Protein AF-A0A966DFF2-F1 (afdb_monomer)

Mean predicted aligned error: 16.33 Å

Foldseek 3Di:
DDDDDDDDDPVVVVVVVVVVVVVVPDPPPPPPPPVVVVVVVVVVPPPDPDDDDLVVLVVVLVVLQVVLQDDLDDDQDDDDPVSVVVVVVSVVCCVPVVVVSVVSSVVSNVVSVVSVVVSVVVVVVVVVVVVVVVVVVVVVVVVVVVVVVVVVVVVD

Sequence (156 aa):
MENQITPVDVEEIMKEIRERIANRGVDEKPLSFDEAMADKVCEAGFVAETQYVDSTLHHYVFSSNQGHNIPFYQMIPKGGVKSFIKRSIRKLIAPTVLPLRDAQNVYNANVVQALIQLESYTLEKNDLLEKQEELIEQMAAKIDKLEKRIETLESR

Nearest PDB structures (foldseek):
  4w4k-assembly1_A  TM=3.925E-01  e=2.172E+00  Mycobacterium tuberculosis str. Erdman = ATCC 35801

Radius of gyration: 34.04 Å; Cα contacts (8 Å, |Δi|>4): 27; chains: 1; bounding box: 75×44×111 Å

Secondary structure (DSSP, 8-state):
---------HHHHHHHHHHHHHTTT---------HHHHHHHHHT---------HHHHHHHHHHHHHH----S-PPPPS-HHHHHHHHHHHHHHHHHHHHHHHHHHHHHHHHHHHHHHHHHHHHHHHHHHHHHHHHHHHHHHHHHHHHHHHHHHHT-

Structure (mmCIF, N/CA/C/O backbone):
data_AF-A0A966DFF2-F1
#
_entry.id   AF-A0A966DFF2-F1
#
loop_
_atom_site.group_PDB
_atom_site.id
_atom_site.type_symbol
_atom_site.label_atom_id
_atom_site.label_alt_id
_atom_site.label_comp_id
_atom_site.label_asym_id
_atom_site.label_entity_id
_atom_site.label_seq_id
_atom_site.pdbx_PDB_ins_code
_atom_site.Cartn_x
_atom_site.Cartn_y
_atom_site.Cartn_z
_atom_site.occupancy
_atom_site.B_iso_or_equiv
_atom_site.auth_seq_id
_atom_site.auth_comp_id
_atom_site.auth_asym_id
_atom_site.auth_atom_id
_atom_site.pdbx_PDB_model_num
ATOM 1 N N . MET A 1 1 ? 37.050 -24.485 -57.696 1.00 40.50 1 MET A N 1
ATOM 2 C CA . MET A 1 1 ? 35.971 -25.093 -56.893 1.00 40.50 1 MET A CA 1
ATOM 3 C C . MET A 1 1 ? 34.708 -24.321 -57.209 1.00 40.50 1 MET A C 1
ATOM 5 O O . MET A 1 1 ? 34.619 -23.159 -56.839 1.00 40.50 1 MET A O 1
ATOM 9 N N . GLU A 1 2 ? 33.829 -24.908 -58.019 1.00 40.22 2 GLU A N 1
ATOM 10 C CA . GLU A 1 2 ? 32.559 -24.305 -58.432 1.00 40.22 2 GLU A CA 1
ATOM 11 C C . GLU A 1 2 ? 31.589 -24.264 -57.247 1.00 40.22 2 GLU A C 1
ATOM 13 O O . GLU A 1 2 ? 31.317 -25.290 -56.625 1.00 40.22 2 GLU A O 1
ATOM 18 N N . ASN A 1 3 ? 31.078 -23.074 -56.927 1.00 49.25 3 ASN A N 1
ATOM 19 C CA . ASN A 1 3 ? 29.996 -22.901 -55.964 1.00 49.25 3 ASN A CA 1
ATOM 20 C C . ASN A 1 3 ? 28.686 -23.358 -56.614 1.00 49.25 3 ASN A C 1
ATOM 22 O O . ASN A 1 3 ? 28.113 -22.638 -57.431 1.00 49.25 3 ASN A O 1
ATOM 26 N N . GLN A 1 4 ? 28.212 -24.548 -56.251 1.00 51.44 4 GLN A N 1
ATOM 27 C CA . GLN A 1 4 ? 26.864 -24.996 -56.585 1.00 51.44 4 GLN A CA 1
ATOM 28 C C . GLN A 1 4 ? 25.856 -24.196 -55.752 1.00 51.44 4 GLN A C 1
ATOM 30 O O . GLN A 1 4 ? 25.733 -24.390 -54.545 1.00 51.44 4 GLN A O 1
ATOM 35 N N . ILE A 1 5 ? 25.147 -23.270 -56.396 1.00 55.59 5 ILE A N 1
ATOM 36 C CA . ILE A 1 5 ? 23.965 -22.627 -55.820 1.00 55.59 5 ILE A CA 1
ATOM 37 C C . ILE A 1 5 ? 22.816 -23.625 -55.975 1.00 55.59 5 ILE A C 1
ATOM 39 O O . ILE A 1 5 ? 22.311 -23.824 -57.077 1.00 55.59 5 ILE A O 1
ATOM 43 N N . THR A 1 6 ? 22.423 -24.283 -54.887 1.00 62.69 6 THR A N 1
ATOM 44 C CA . THR A 1 6 ? 21.206 -25.102 -54.855 1.00 62.69 6 THR A CA 1
ATOM 45 C C . THR A 1 6 ? 19.979 -24.190 -54.942 1.00 62.69 6 THR A C 1
ATOM 47 O O . THR A 1 6 ? 19.840 -23.305 -54.090 1.00 62.69 6 THR A O 1
ATOM 50 N N . PRO A 1 7 ? 19.088 -24.371 -55.932 1.00 59.81 7 PRO A N 1
ATOM 51 C CA . PRO A 1 7 ? 17.835 -23.634 -55.990 1.00 59.81 7 PRO A CA 1
ATOM 52 C C . PRO A 1 7 ? 16.952 -24.082 -54.822 1.00 59.81 7 PRO A C 1
ATOM 54 O O . PRO A 1 7 ? 16.619 -25.256 -54.693 1.00 59.81 7 PRO A O 1
ATOM 57 N N . VAL A 1 8 ? 16.631 -23.147 -53.932 1.00 61.38 8 VAL A N 1
ATOM 58 C CA . VAL A 1 8 ? 15.700 -23.384 -52.828 1.00 61.38 8 VAL A CA 1
ATOM 59 C C . VAL A 1 8 ? 14.290 -23.244 -53.387 1.00 61.38 8 VAL A C 1
ATOM 61 O O . VAL A 1 8 ? 13.905 -22.148 -53.797 1.00 61.38 8 VAL A O 1
ATOM 64 N N . ASP A 1 9 ? 13.537 -24.341 -53.414 1.00 71.25 9 ASP A N 1
ATOM 65 C CA . ASP A 1 9 ? 12.130 -24.318 -53.806 1.00 71.25 9 ASP A CA 1
ATOM 66 C C . ASP A 1 9 ? 11.285 -23.750 -52.657 1.00 71.25 9 ASP A C 1
ATOM 68 O O . ASP A 1 9 ? 11.049 -24.376 -51.621 1.00 71.25 9 ASP A O 1
ATOM 72 N N . VAL A 1 10 ? 10.891 -22.489 -52.816 1.00 70.19 10 VAL A N 1
ATOM 73 C CA . VAL A 1 10 ? 10.156 -21.727 -51.804 1.00 70.19 10 VAL A CA 1
ATOM 74 C C . VAL A 1 10 ? 8.724 -22.246 -51.653 1.00 70.19 10 VAL A C 1
ATOM 76 O O . VAL A 1 10 ? 8.148 -22.138 -50.567 1.00 70.19 10 VAL A O 1
ATOM 79 N N . GLU A 1 11 ? 8.141 -22.821 -52.707 1.00 71.94 11 GLU A N 1
ATOM 80 C CA . GLU A 1 11 ? 6.755 -23.292 -52.681 1.00 71.94 11 GLU A CA 1
ATOM 81 C C . GLU A 1 11 ? 6.613 -24.552 -51.829 1.00 71.94 11 GLU A C 1
ATOM 83 O O . GLU A 1 11 ? 5.690 -24.647 -51.013 1.00 71.94 11 GLU A O 1
ATOM 88 N N . GLU A 1 12 ? 7.569 -25.473 -51.944 1.00 74.88 12 GLU A N 1
ATOM 89 C CA . GLU A 1 12 ? 7.599 -26.704 -51.155 1.00 74.88 12 GLU A CA 1
ATOM 90 C C . GLU A 1 12 ? 7.772 -26.404 -49.657 1.00 74.88 12 GLU A C 1
ATOM 92 O O . GLU A 1 12 ? 7.025 -26.915 -48.818 1.00 74.88 12 GLU A O 1
ATOM 97 N N . ILE A 1 13 ? 8.666 -25.469 -49.319 1.00 73.69 13 ILE A N 1
ATOM 98 C CA . ILE A 1 13 ? 8.889 -25.022 -47.936 1.00 73.69 13 ILE A CA 1
ATOM 99 C C . ILE A 1 13 ? 7.628 -24.369 -47.357 1.00 73.69 13 ILE A C 1
ATOM 101 O O . ILE A 1 13 ? 7.243 -24.635 -46.217 1.00 73.69 13 ILE A O 1
ATOM 105 N N . MET A 1 14 ? 6.949 -23.520 -48.131 1.00 69.44 14 MET A N 1
ATOM 106 C CA . MET A 1 14 ? 5.717 -22.867 -47.683 1.00 69.44 14 MET A CA 1
ATOM 107 C C . MET A 1 14 ? 4.568 -23.860 -47.496 1.00 69.44 14 MET A C 1
ATOM 109 O O . MET A 1 14 ? 3.736 -23.667 -46.605 1.00 69.44 14 MET A O 1
ATOM 113 N N . LYS A 1 15 ? 4.526 -24.929 -48.296 1.00 80.44 15 LYS A N 1
ATOM 114 C CA . LYS A 1 15 ? 3.553 -26.010 -48.139 1.00 80.44 15 LYS A CA 1
ATOM 115 C C . LYS A 1 15 ? 3.806 -26.806 -46.857 1.00 80.44 15 LYS A C 1
ATOM 117 O O . LYS A 1 15 ? 2.879 -26.952 -46.060 1.00 80.44 15 LYS A O 1
ATOM 122 N N . GLU A 1 16 ? 5.055 -27.197 -46.589 1.00 75.62 16 GLU A N 1
ATOM 123 C CA . GLU A 1 16 ? 5.431 -27.858 -45.329 1.00 75.62 16 GLU A CA 1
ATOM 124 C C . GLU A 1 16 ? 5.109 -26.999 -44.097 1.00 75.62 16 GLU A C 1
ATOM 126 O O . GLU A 1 16 ? 4.627 -27.511 -43.085 1.00 75.62 16 GLU A O 1
ATOM 131 N N . ILE A 1 17 ? 5.360 -25.685 -44.156 1.00 73.31 17 ILE A N 1
ATOM 132 C CA . ILE A 1 17 ? 5.067 -24.773 -43.040 1.00 73.31 17 ILE A CA 1
ATOM 133 C C . ILE A 1 17 ? 3.561 -24.734 -42.757 1.00 73.31 17 ILE A C 1
ATOM 135 O O . ILE A 1 17 ? 3.159 -24.830 -41.597 1.00 73.31 17 ILE A O 1
ATOM 139 N N . ARG A 1 18 ? 2.719 -24.642 -43.795 1.00 74.88 18 ARG A N 1
ATOM 140 C CA . ARG A 1 18 ? 1.254 -24.621 -43.640 1.00 74.88 18 ARG A CA 1
ATOM 141 C C . ARG A 1 18 ? 0.717 -25.935 -43.079 1.00 74.88 18 ARG A C 1
ATOM 143 O O . ARG A 1 18 ? -0.122 -25.904 -42.183 1.00 74.88 18 ARG A O 1
ATOM 150 N N . GLU A 1 19 ? 1.237 -27.071 -43.538 1.00 77.69 19 GLU A N 1
ATOM 151 C CA . GLU A 1 19 ? 0.870 -28.389 -43.002 1.00 77.69 19 GLU A CA 1
ATOM 152 C C . GLU A 1 19 ? 1.307 -28.547 -41.535 1.00 77.69 19 GLU A C 1
ATOM 154 O O . GLU A 1 19 ? 0.540 -29.038 -40.705 1.00 77.69 19 GLU A O 1
ATOM 159 N N . ARG A 1 20 ? 2.498 -28.055 -41.162 1.00 69.00 20 ARG A N 1
ATOM 160 C CA . ARG A 1 20 ? 2.965 -28.053 -39.762 1.00 69.00 20 ARG A CA 1
ATOM 161 C C . ARG A 1 20 ? 2.144 -27.138 -38.853 1.00 69.00 20 ARG A C 1
ATOM 163 O O . ARG A 1 20 ? 1.979 -27.476 -37.683 1.00 69.00 20 ARG A O 1
ATOM 170 N N . ILE A 1 21 ? 1.656 -26.001 -39.353 1.00 65.44 21 ILE A N 1
ATOM 171 C CA . ILE A 1 21 ? 0.775 -25.092 -38.600 1.00 65.44 21 ILE A CA 1
ATOM 172 C C . ILE A 1 21 ? -0.594 -25.750 -38.386 1.00 65.44 21 ILE A C 1
ATOM 174 O O . ILE A 1 21 ? -1.063 -25.806 -37.251 1.00 65.44 21 ILE A O 1
ATOM 178 N N . ALA A 1 22 ? -1.182 -26.338 -39.434 1.00 68.19 22 ALA A N 1
ATOM 179 C CA . ALA A 1 22 ? -2.463 -27.040 -39.346 1.00 68.19 22 ALA A CA 1
ATOM 180 C C . ALA A 1 22 ? -2.414 -28.230 -38.368 1.00 68.19 22 ALA A C 1
ATOM 182 O O . ALA A 1 22 ? -3.309 -28.397 -37.542 1.00 68.19 22 ALA A O 1
ATOM 183 N N . ASN A 1 23 ? -1.325 -29.007 -38.385 1.00 69.38 23 ASN A N 1
ATOM 184 C CA . ASN A 1 23 ? -1.141 -30.158 -37.494 1.00 69.38 23 ASN A CA 1
ATOM 185 C C . ASN A 1 23 ? -0.900 -29.784 -36.020 1.00 69.38 23 ASN A C 1
ATOM 187 O O . ASN A 1 23 ? -0.996 -30.651 -35.153 1.00 69.38 23 ASN A O 1
ATOM 191 N N . ARG A 1 24 ? -0.577 -28.521 -35.707 1.00 62.91 24 ARG A N 1
ATOM 192 C CA . ARG A 1 24 ? -0.374 -28.058 -34.322 1.00 62.91 24 ARG A CA 1
ATOM 193 C C . ARG A 1 24 ? -1.662 -27.618 -33.624 1.00 62.91 24 ARG A C 1
ATOM 195 O O . ARG A 1 24 ? -1.597 -27.324 -32.435 1.00 62.91 24 ARG A O 1
ATOM 202 N N . GLY A 1 25 ? -2.803 -27.586 -34.322 1.00 50.38 25 GLY A N 1
ATOM 203 C CA . GLY A 1 25 ? -4.111 -27.292 -33.720 1.00 50.38 25 GLY A CA 1
ATOM 204 C C . GLY A 1 25 ? -4.199 -25.923 -33.037 1.00 50.38 25 GLY A C 1
ATOM 205 O O . GLY A 1 25 ? -5.026 -25.730 -32.151 1.00 50.38 25 GLY A O 1
ATOM 206 N N . VAL A 1 26 ? -3.322 -24.985 -33.404 1.00 54.38 26 VAL A N 1
ATOM 207 C CA . VAL A 1 26 ? -3.365 -23.622 -32.881 1.00 54.38 26 VAL A CA 1
ATOM 208 C C . VAL A 1 26 ? -4.321 -22.852 -33.776 1.00 54.38 26 VAL A C 1
ATOM 210 O O . VAL A 1 26 ? -3.962 -22.487 -34.894 1.00 54.38 26 VAL A O 1
ATOM 213 N N . ASP A 1 27 ? -5.538 -22.623 -33.289 1.00 55.59 27 ASP A N 1
ATOM 214 C CA . ASP A 1 27 ? -6.414 -21.592 -33.835 1.00 55.59 27 ASP A CA 1
ATOM 215 C C . ASP A 1 27 ? -5.704 -20.240 -33.658 1.00 55.59 27 ASP A C 1
ATOM 217 O O . ASP A 1 27 ? -5.872 -19.546 -32.652 1.00 55.59 27 ASP A O 1
ATOM 221 N N . GLU A 1 28 ? -4.863 -19.861 -34.622 1.00 54.72 28 GLU A N 1
ATOM 222 C CA . GLU A 1 28 ? -4.364 -18.496 -34.758 1.00 54.72 28 GLU A CA 1
ATOM 223 C C . GLU A 1 28 ? -5.550 -17.608 -35.145 1.00 54.72 28 GLU A C 1
ATOM 225 O O . GLU A 1 28 ? -5.743 -17.235 -36.300 1.00 54.72 28 GLU A O 1
ATOM 230 N N . LYS A 1 29 ? -6.370 -17.239 -34.158 1.00 56.84 29 LYS A N 1
ATOM 231 C CA . LYS A 1 29 ? -7.063 -15.958 -34.224 1.00 56.84 29 LYS A CA 1
ATOM 232 C C . LYS A 1 29 ? -5.975 -14.897 -34.077 1.00 56.84 29 LYS A C 1
ATOM 234 O O . LYS A 1 29 ? -5.419 -14.780 -32.982 1.00 56.84 29 LYS A O 1
ATOM 239 N N . PRO A 1 30 ? -5.625 -14.140 -35.132 1.00 51.84 30 PRO A N 1
ATOM 240 C CA . PRO A 1 30 ? -4.746 -13.000 -34.951 1.00 51.84 30 PRO A CA 1
ATOM 241 C C . PRO A 1 30 ? -5.392 -12.089 -33.905 1.00 51.84 30 PRO A C 1
ATOM 243 O O . PRO A 1 30 ? -6.566 -11.733 -34.029 1.00 51.84 30 PRO A O 1
ATOM 246 N N . LEU A 1 31 ? -4.643 -11.758 -32.852 1.00 51.31 31 LEU A N 1
ATOM 247 C CA . LEU A 1 31 ? -5.027 -10.731 -31.889 1.00 51.31 31 LEU A CA 1
ATOM 248 C C . LEU A 1 31 ? -5.181 -9.423 -32.671 1.00 51.31 31 LEU A C 1
ATOM 250 O O . LEU A 1 31 ? -4.201 -8.751 -32.991 1.00 51.31 31 LEU A O 1
ATOM 254 N N . SER A 1 32 ? -6.415 -9.108 -33.054 1.00 52.56 32 SER A N 1
ATOM 255 C CA . SER A 1 32 ? -6.767 -7.807 -33.597 1.00 52.56 32 SER A CA 1
ATOM 256 C C . SER A 1 32 ? -6.660 -6.814 -32.446 1.00 52.56 32 SER A C 1
ATOM 258 O O . SER A 1 32 ? -7.360 -6.942 -31.441 1.00 52.56 32 SER A O 1
ATOM 260 N N . PHE A 1 33 ? -5.737 -5.861 -32.565 1.00 48.97 33 PHE A N 1
ATOM 261 C CA . PHE A 1 33 ? -5.683 -4.687 -31.699 1.00 48.97 33 PHE A CA 1
ATOM 262 C C . PHE A 1 33 ? -6.830 -3.760 -32.101 1.00 48.97 33 PHE A C 1
ATOM 264 O O . PHE A 1 33 ? -6.626 -2.750 -32.767 1.00 48.97 33 PHE A O 1
ATOM 271 N N . ASP A 1 34 ? -8.050 -4.172 -31.778 1.00 59.47 34 ASP A N 1
ATOM 272 C CA . ASP A 1 34 ? -9.235 -3.354 -31.965 1.00 59.47 34 ASP A CA 1
ATOM 273 C C . ASP A 1 34 ? -9.251 -2.300 -30.848 1.00 59.47 34 ASP A C 1
ATOM 275 O O . ASP A 1 34 ? -9.507 -2.618 -29.684 1.00 59.47 34 ASP A O 1
ATOM 279 N N . GLU A 1 35 ? -8.920 -1.049 -31.180 1.00 55.88 35 GLU A N 1
ATOM 280 C CA . GLU A 1 35 ? -8.950 0.088 -30.242 1.00 55.88 35 GLU A CA 1
ATOM 281 C C . GLU A 1 35 ? -10.332 0.238 -29.580 1.00 55.88 35 GLU A C 1
ATOM 283 O O . GLU A 1 35 ? -10.417 0.646 -28.423 1.00 55.88 35 GLU A O 1
ATOM 288 N N . ALA A 1 36 ? -11.405 -0.225 -30.234 1.00 56.38 36 ALA A N 1
ATOM 289 C CA . ALA A 1 36 ? -12.754 -0.237 -29.673 1.00 56.38 36 ALA A CA 1
ATOM 290 C C . ALA A 1 36 ? -12.918 -1.166 -28.451 1.00 56.38 36 ALA A C 1
ATOM 292 O O . ALA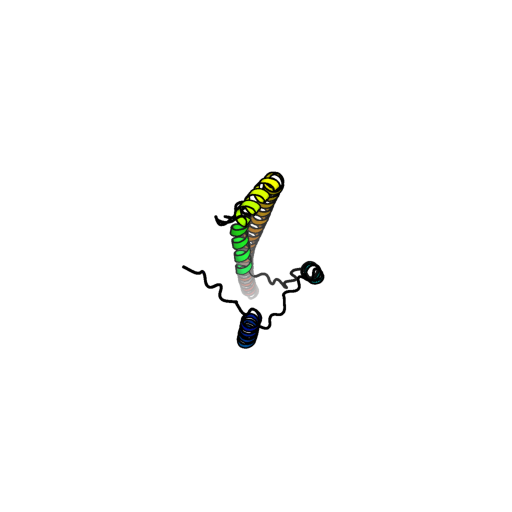 A 1 36 ? -13.881 -1.028 -27.694 1.00 56.38 36 ALA A O 1
ATOM 293 N N . MET A 1 37 ? -12.007 -2.125 -28.243 1.00 52.16 37 MET A N 1
ATOM 294 C CA . MET A 1 37 ? -11.974 -2.945 -27.026 1.00 52.16 37 MET A CA 1
ATOM 295 C C . MET A 1 37 ? -11.189 -2.281 -25.894 1.00 52.16 37 MET A C 1
ATOM 297 O O . MET A 1 37 ? -11.489 -2.547 -24.732 1.00 52.16 37 MET A O 1
ATOM 301 N N . ALA A 1 38 ? -10.229 -1.403 -26.199 1.00 53.19 38 ALA A N 1
ATOM 302 C CA . ALA A 1 38 ? -9.482 -0.676 -25.174 1.00 53.19 38 ALA A CA 1
ATOM 303 C C . ALA A 1 38 ? -10.401 0.282 -24.398 1.00 53.19 38 ALA A C 1
ATOM 305 O O . ALA A 1 38 ? -10.3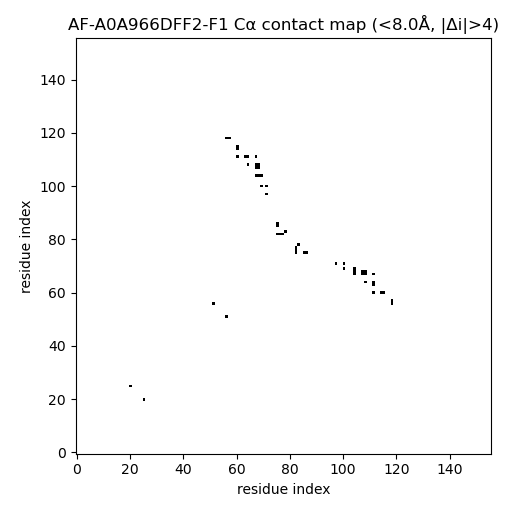75 0.290 -23.168 1.00 53.19 38 ALA A O 1
ATOM 306 N N . ASP A 1 39 ? -11.286 0.993 -25.102 1.00 54.53 39 ASP A N 1
ATOM 307 C CA . ASP A 1 39 ? -12.252 1.906 -24.478 1.00 54.53 39 ASP A CA 1
ATOM 308 C C . ASP A 1 39 ? -13.286 1.163 -23.620 1.00 54.53 39 ASP A C 1
ATOM 310 O O . ASP A 1 39 ? -13.594 1.593 -22.510 1.00 54.53 39 ASP A O 1
ATOM 314 N N . LYS A 1 40 ? -13.748 -0.015 -24.061 1.00 56.09 40 LYS A N 1
ATOM 315 C CA . LYS A 1 40 ? -14.712 -0.835 -23.303 1.00 56.09 40 LYS A CA 1
ATOM 316 C C . LYS A 1 40 ? -14.138 -1.408 -22.009 1.00 56.09 40 LYS A C 1
ATOM 318 O O . LYS A 1 40 ? -14.861 -1.539 -21.025 1.00 56.09 40 LYS A O 1
ATOM 323 N N . VAL A 1 41 ? -12.851 -1.757 -22.000 1.00 54.22 41 VAL A N 1
ATOM 324 C CA . VAL A 1 41 ? -12.164 -2.243 -20.791 1.00 54.22 41 VAL A CA 1
ATOM 325 C C . VAL A 1 41 ? -11.946 -1.101 -19.789 1.00 54.22 41 VAL A C 1
ATOM 327 O O . VAL A 1 41 ? -12.017 -1.331 -18.584 1.00 54.22 41 VAL A O 1
ATOM 330 N N . CYS A 1 42 ? -11.747 0.131 -20.268 1.00 50.81 42 CYS A N 1
ATOM 331 C CA . CYS A 1 42 ? -11.645 1.324 -19.424 1.00 50.81 42 CYS A CA 1
ATOM 332 C C . CYS A 1 42 ? -13.006 1.795 -18.879 1.00 50.81 42 CYS A C 1
ATOM 334 O O . CYS A 1 42 ? -13.086 2.161 -17.708 1.00 50.81 42 CYS A O 1
ATOM 336 N N . GLU A 1 43 ? -14.071 1.764 -19.689 1.00 52.38 43 GLU A N 1
ATOM 337 C CA . GLU A 1 43 ? -15.426 2.176 -19.281 1.00 52.38 43 GLU A CA 1
ATOM 338 C C . GLU A 1 43 ? -16.060 1.241 -18.253 1.00 52.38 43 GLU A C 1
ATOM 340 O O . GLU A 1 43 ? -16.816 1.698 -17.397 1.00 52.38 43 GLU A O 1
ATOM 345 N N . ALA A 1 44 ? -15.759 -0.059 -18.312 1.00 52.59 44 ALA A N 1
ATOM 346 C CA . ALA A 1 44 ? -16.361 -1.023 -17.400 1.00 52.59 44 ALA A CA 1
ATOM 347 C C . ALA A 1 44 ? -15.957 -0.784 -15.937 1.00 52.59 44 ALA A C 1
ATOM 349 O O . ALA A 1 44 ? -16.738 -1.104 -15.043 1.00 52.59 44 ALA A O 1
ATOM 350 N N . GLY A 1 45 ? -14.769 -0.212 -15.691 1.00 53.12 45 GLY A N 1
ATOM 351 C CA . GLY A 1 45 ? -14.184 -0.119 -14.356 1.00 53.12 45 GLY A CA 1
ATOM 352 C C . GLY A 1 45 ? -14.033 -1.497 -13.693 1.00 53.12 45 GLY A C 1
ATOM 353 O O . GLY A 1 45 ? -14.711 -2.472 -14.010 1.00 53.12 45 GLY A O 1
ATOM 354 N N . PHE A 1 46 ? -13.129 -1.633 -12.730 1.00 51.69 46 PHE A N 1
ATOM 355 C CA . PHE A 1 46 ? -13.200 -2.801 -11.852 1.00 51.69 46 PHE A CA 1
ATOM 356 C C . PHE A 1 46 ? -14.344 -2.576 -10.857 1.00 51.69 46 PHE A C 1
ATOM 358 O O . PHE A 1 46 ? -14.142 -1.978 -9.804 1.00 51.69 46 PHE A O 1
ATOM 365 N N . VAL A 1 47 ? -15.554 -3.032 -11.190 1.00 55.06 47 VAL A N 1
ATOM 366 C CA . VAL A 1 47 ? -16.658 -3.131 -10.224 1.00 55.06 47 VAL A CA 1
ATOM 367 C C . VAL A 1 47 ? -16.574 -4.507 -9.574 1.00 55.06 47 VAL A C 1
ATOM 369 O O . VAL A 1 47 ? -17.256 -5.450 -9.965 1.00 55.06 47 VAL A O 1
ATOM 372 N N . ALA A 1 48 ? -15.665 -4.645 -8.614 1.00 56.28 48 ALA A N 1
ATOM 373 C CA . ALA A 1 48 ? -15.700 -5.780 -7.707 1.00 56.28 48 ALA A CA 1
ATOM 374 C C . ALA A 1 48 ? -16.748 -5.488 -6.623 1.00 56.28 48 ALA A C 1
ATOM 376 O O . ALA A 1 48 ? -16.682 -4.442 -5.979 1.00 56.28 48 ALA A O 1
ATOM 377 N N . GLU A 1 49 ? -17.696 -6.401 -6.398 1.00 55.69 49 GLU A N 1
ATOM 378 C CA . GLU A 1 49 ? -18.403 -6.472 -5.114 1.00 55.69 49 GLU A CA 1
ATOM 379 C C . GLU A 1 49 ? -17.365 -6.835 -4.047 1.00 55.69 49 GLU A C 1
ATOM 381 O O . GLU A 1 49 ? -17.097 -8.003 -3.767 1.00 55.69 49 GLU A O 1
ATOM 386 N N . THR A 1 50 ? -16.687 -5.832 -3.502 1.00 61.19 50 THR A N 1
ATOM 387 C CA . THR A 1 50 ? -15.671 -6.039 -2.477 1.00 61.19 50 THR A CA 1
ATOM 388 C C . THR A 1 50 ? -16.361 -6.191 -1.132 1.00 61.19 50 THR A C 1
ATOM 390 O O . THR A 1 50 ? -16.623 -5.220 -0.425 1.00 61.19 50 THR A O 1
ATOM 393 N N . GLN A 1 51 ? -16.648 -7.437 -0.755 1.00 72.81 51 GLN A N 1
ATOM 394 C CA . GLN A 1 51 ? -16.791 -7.760 0.660 1.00 72.81 51 GLN A CA 1
ATOM 395 C C . GLN A 1 51 ? -15.448 -7.501 1.345 1.00 72.81 51 GLN A C 1
ATOM 397 O O . GLN A 1 51 ? -14.395 -7.905 0.846 1.00 72.81 51 GLN A O 1
ATOM 402 N N . TYR A 1 52 ? -15.481 -6.791 2.470 1.00 77.06 52 TYR A N 1
ATOM 403 C CA . TYR A 1 52 ? -14.279 -6.528 3.247 1.00 77.06 52 TYR A CA 1
ATOM 404 C C . TYR A 1 52 ? -13.741 -7.844 3.819 1.00 77.06 52 TYR A C 1
ATOM 406 O O . TYR A 1 52 ? -14.427 -8.537 4.568 1.00 77.06 52 TYR A O 1
ATOM 414 N N . VAL A 1 53 ? -12.504 -8.173 3.452 1.00 83.25 53 VAL A N 1
ATOM 415 C CA . VAL A 1 53 ? -11.755 -9.314 3.978 1.00 83.25 53 VAL A CA 1
ATOM 416 C C . VAL A 1 53 ? -10.375 -8.807 4.375 1.00 83.25 53 VAL A C 1
ATOM 418 O O . VAL A 1 53 ? -9.595 -8.392 3.516 1.00 83.25 53 VAL A O 1
ATOM 421 N N . ASP A 1 54 ? -10.073 -8.858 5.671 1.00 82.62 54 ASP A N 1
ATOM 422 C CA . ASP A 1 54 ? -8.851 -8.294 6.257 1.00 82.62 54 ASP A CA 1
ATOM 423 C C . ASP A 1 54 ? -7.567 -8.837 5.603 1.00 82.62 54 ASP A C 1
ATOM 425 O O . ASP A 1 54 ? -6.739 -8.080 5.099 1.00 82.62 54 ASP A O 1
ATOM 429 N N . SER A 1 55 ? -7.467 -10.160 5.448 1.00 85.94 55 SER A N 1
ATOM 430 C CA . SER A 1 55 ? -6.320 -10.809 4.795 1.00 85.94 55 SER A CA 1
ATOM 431 C C . SER A 1 55 ? -6.121 -10.378 3.338 1.00 85.94 55 SER A C 1
ATOM 433 O O . SER A 1 55 ? -4.993 -10.330 2.842 1.00 85.94 55 SER A O 1
ATOM 435 N N . THR A 1 56 ? -7.214 -10.050 2.646 1.00 87.25 56 THR A N 1
ATOM 436 C CA . THR A 1 56 ? -7.185 -9.591 1.254 1.00 87.25 56 THR A CA 1
ATOM 437 C C . THR A 1 56 ? -6.721 -8.140 1.181 1.00 87.25 56 THR A C 1
ATOM 439 O O . THR A 1 56 ? -5.881 -7.816 0.341 1.00 87.25 56 THR A O 1
ATOM 442 N N . LEU A 1 57 ? -7.199 -7.281 2.089 1.00 86.81 57 LEU A N 1
ATOM 443 C CA . LEU A 1 57 ? -6.707 -5.910 2.218 1.00 86.81 57 LEU A CA 1
ATOM 444 C C . LEU A 1 57 ? -5.201 -5.904 2.502 1.00 86.81 57 LEU A C 1
ATOM 446 O O . LEU A 1 57 ? -4.450 -5.289 1.743 1.00 86.81 57 LEU A O 1
ATOM 450 N N . HIS A 1 58 ? -4.758 -6.664 3.506 1.00 89.62 58 HIS A N 1
ATOM 451 C CA . HIS A 1 58 ? -3.347 -6.765 3.871 1.00 89.62 58 HIS A CA 1
ATOM 452 C C . HIS A 1 58 ? -2.475 -7.209 2.693 1.00 89.62 58 HIS A C 1
ATOM 454 O O . HIS A 1 58 ? -1.440 -6.608 2.394 1.00 89.62 58 HIS A O 1
ATOM 460 N N . HIS A 1 59 ? -2.923 -8.228 1.952 1.00 90.88 59 HIS A N 1
ATOM 461 C CA . HIS A 1 59 ? -2.216 -8.715 0.772 1.00 90.88 59 HIS A CA 1
ATOM 462 C C . HIS A 1 59 ? -2.030 -7.628 -0.298 1.00 90.88 59 HIS A C 1
ATOM 464 O O . HIS A 1 59 ? -0.935 -7.488 -0.857 1.00 90.88 59 HIS A O 1
ATOM 470 N N . TYR A 1 60 ? -3.074 -6.851 -0.593 1.00 90.44 60 TYR A N 1
ATOM 471 C CA . TYR A 1 60 ? -3.004 -5.798 -1.606 1.00 90.44 60 TYR A CA 1
ATOM 472 C C . TYR A 1 60 ? -2.200 -4.584 -1.149 1.00 90.44 60 TYR A C 1
ATOM 474 O O . TYR A 1 60 ? -1.448 -4.029 -1.957 1.00 90.44 60 TYR A O 1
ATOM 482 N N . VAL A 1 61 ? -2.291 -4.197 0.125 1.00 92.31 61 VAL A N 1
ATOM 483 C CA . VAL A 1 61 ? -1.456 -3.130 0.693 1.00 92.31 61 VAL A CA 1
ATOM 484 C C . VAL A 1 61 ? 0.017 -3.535 0.643 1.00 92.31 61 VAL A C 1
ATOM 486 O O . VAL A 1 61 ? 0.847 -2.782 0.125 1.00 92.31 61 VAL A O 1
ATOM 489 N N . PHE A 1 62 ? 0.340 -4.761 1.064 1.00 92.31 62 PHE A N 1
ATOM 490 C CA . PHE A 1 62 ? 1.697 -5.299 1.001 1.00 92.31 62 PHE A CA 1
ATOM 491 C C . PHE A 1 62 ? 2.226 -5.350 -0.439 1.00 92.31 62 PHE A C 1
ATOM 493 O O . PHE A 1 62 ? 3.332 -4.885 -0.721 1.00 92.31 62 PHE A O 1
ATOM 500 N N . SER A 1 63 ? 1.421 -5.856 -1.376 1.00 91.25 63 SER A N 1
ATOM 501 C CA . SER A 1 63 ? 1.797 -5.952 -2.791 1.00 91.25 63 SER A CA 1
ATOM 502 C C . SER A 1 63 ? 2.022 -4.576 -3.421 1.00 91.25 63 SER A C 1
ATOM 504 O O . SER A 1 63 ? 3.000 -4.375 -4.144 1.00 91.25 63 SER A O 1
ATOM 506 N N . SER A 1 64 ? 1.169 -3.602 -3.098 1.00 90.19 64 SER A N 1
ATOM 507 C CA . SER A 1 64 ? 1.309 -2.216 -3.557 1.00 90.19 64 SER A CA 1
ATOM 508 C C . SER A 1 64 ? 2.569 -1.569 -2.989 1.00 90.19 64 SER A C 1
ATOM 510 O O . SER A 1 64 ? 3.296 -0.896 -3.717 1.00 90.19 64 SER A O 1
ATOM 512 N N . ASN A 1 65 ? 2.898 -1.839 -1.724 1.00 91.88 65 ASN A N 1
ATOM 513 C CA . ASN A 1 65 ? 4.131 -1.359 -1.111 1.00 91.88 65 ASN A CA 1
ATOM 514 C C . ASN A 1 65 ? 5.389 -1.923 -1.785 1.00 91.88 65 ASN A C 1
ATOM 516 O O . ASN A 1 65 ? 6.360 -1.196 -1.967 1.00 91.88 65 ASN A O 1
ATOM 520 N N . GLN A 1 66 ? 5.367 -3.167 -2.254 1.00 90.50 66 GLN A N 1
ATOM 521 C CA . GLN A 1 66 ? 6.496 -3.734 -3.000 1.00 90.50 66 GLN A CA 1
ATOM 522 C C . GLN A 1 66 ? 6.570 -3.225 -4.451 1.00 90.50 66 GLN A C 1
ATOM 524 O O . GLN A 1 66 ? 7.658 -3.125 -5.019 1.00 90.50 66 GLN A O 1
ATOM 529 N N . GLY A 1 67 ? 5.422 -2.898 -5.054 1.00 88.38 67 GLY A N 1
ATOM 530 C CA . GLY A 1 67 ? 5.294 -2.546 -6.473 1.00 88.38 67 GLY A CA 1
ATOM 531 C C . GLY A 1 67 ? 5.246 -1.050 -6.803 1.00 88.38 67 GLY A C 1
ATOM 532 O O . GLY A 1 67 ? 5.228 -0.703 -7.982 1.00 88.38 67 GLY A O 1
ATOM 533 N N . HIS A 1 68 ? 5.219 -0.153 -5.812 1.00 87.94 68 HIS A N 1
ATOM 534 C CA . HIS A 1 68 ? 4.978 1.281 -6.043 1.00 87.94 68 HIS A CA 1
ATOM 535 C C . HIS A 1 68 ? 6.063 1.990 -6.872 1.00 87.94 68 HIS A C 1
ATOM 537 O O . HIS A 1 68 ? 5.793 3.030 -7.480 1.00 87.94 68 HIS A O 1
ATOM 543 N N . ASN A 1 69 ? 7.287 1.451 -6.886 1.00 90.81 69 ASN A N 1
ATOM 544 C CA . ASN A 1 69 ? 8.435 2.049 -7.557 1.00 90.81 69 ASN A CA 1
ATOM 545 C C . ASN A 1 69 ? 8.594 1.513 -8.984 1.00 90.81 69 ASN A C 1
ATOM 547 O O . ASN A 1 69 ? 8.931 0.348 -9.199 1.00 90.81 69 ASN A O 1
ATOM 551 N N . ILE A 1 70 ? 8.420 2.397 -9.965 1.00 87.75 70 ILE A N 1
ATOM 552 C CA . ILE A 1 70 ? 8.565 2.078 -11.382 1.00 87.75 70 ILE A CA 1
ATOM 553 C C . ILE A 1 70 ? 10.027 2.307 -11.815 1.00 87.75 70 ILE A C 1
ATOM 555 O O . ILE A 1 70 ? 10.499 3.453 -11.839 1.00 87.75 70 ILE A O 1
ATOM 559 N N . PRO A 1 71 ? 10.774 1.256 -12.216 1.00 85.75 71 PRO A N 1
ATOM 560 C CA . PRO A 1 71 ? 12.154 1.407 -12.661 1.00 85.75 71 PRO A CA 1
ATOM 561 C C . PRO A 1 71 ? 12.228 1.957 -14.093 1.00 85.75 71 PRO A C 1
ATOM 563 O O . PRO A 1 71 ? 11.644 1.409 -15.023 1.00 85.75 71 PRO A O 1
ATOM 566 N N . PHE A 1 72 ? 13.035 3.001 -14.310 1.00 81.50 72 PHE A N 1
ATOM 567 C CA . PHE A 1 72 ? 13.270 3.556 -15.657 1.00 81.50 72 PHE A CA 1
ATOM 568 C C . PHE A 1 72 ? 14.280 2.736 -16.469 1.00 81.50 72 PHE A C 1
ATOM 570 O O . PHE A 1 72 ? 14.133 2.520 -17.675 1.00 81.50 72 PHE A O 1
ATOM 577 N N . TYR A 1 73 ? 15.346 2.275 -15.813 1.00 81.06 73 TYR A N 1
ATOM 578 C CA . TYR A 1 73 ? 16.441 1.567 -16.468 1.00 81.06 73 TYR A CA 1
ATOM 579 C C . TYR A 1 73 ? 16.218 0.061 -16.437 1.00 81.06 73 TYR A C 1
ATOM 581 O O . TYR A 1 73 ? 16.889 -0.672 -15.719 1.00 81.06 73 TYR A O 1
ATOM 589 N N . GLN A 1 74 ? 15.315 -0.418 -17.289 1.00 80.81 74 GLN A N 1
ATOM 590 C CA . GLN A 1 74 ? 15.280 -1.842 -17.606 1.00 80.81 74 GLN A CA 1
ATOM 591 C C . GLN A 1 74 ? 16.438 -2.207 -18.542 1.00 80.81 74 GLN A C 1
ATOM 593 O O . GLN A 1 74 ? 16.755 -1.470 -19.493 1.00 80.81 74 GLN A O 1
ATOM 598 N N . MET A 1 75 ? 17.086 -3.342 -18.276 1.00 80.69 75 MET A N 1
ATOM 599 C CA . MET A 1 75 ? 18.215 -3.812 -19.072 1.00 80.69 75 MET A CA 1
ATOM 600 C C . MET A 1 75 ? 17.756 -4.079 -20.512 1.00 80.69 75 MET A C 1
ATOM 602 O O . MET A 1 75 ? 16.869 -4.889 -20.756 1.00 80.69 75 MET A O 1
ATOM 606 N N . ILE A 1 76 ? 18.360 -3.388 -21.484 1.00 82.19 76 ILE A N 1
ATOM 607 C CA . ILE A 1 76 ? 18.178 -3.713 -22.905 1.00 82.19 76 ILE A CA 1
ATOM 608 C C . ILE A 1 76 ? 19.277 -4.717 -23.263 1.00 82.19 76 ILE A C 1
ATOM 610 O O . ILE A 1 76 ? 20.452 -4.344 -23.137 1.00 82.19 76 ILE A O 1
ATOM 614 N N . PRO A 1 77 ? 18.939 -5.936 -23.730 1.00 80.38 77 PRO A N 1
ATOM 615 C CA . PRO A 1 77 ? 19.922 -6.932 -24.140 1.00 80.38 77 PRO A CA 1
ATOM 616 C C . PRO A 1 77 ? 20.970 -6.346 -25.092 1.00 80.38 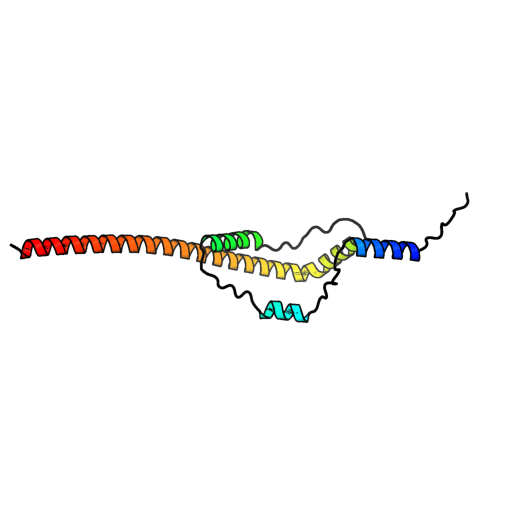77 PRO A C 1
ATOM 618 O O . PRO A 1 77 ? 20.670 -5.514 -25.960 1.00 80.38 77 PRO A O 1
ATOM 621 N N . LYS A 1 78 ? 22.230 -6.7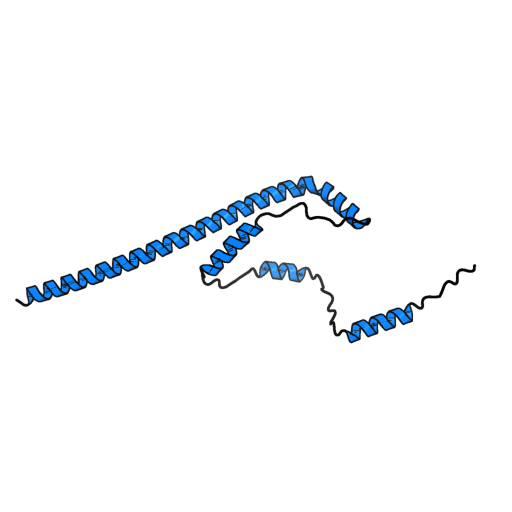46 -24.910 1.00 75.50 78 LYS A N 1
ATOM 622 C CA . LYS A 1 78 ? 23.326 -6.316 -25.784 1.00 75.50 78 LYS A CA 1
ATOM 623 C C . LYS A 1 78 ? 23.273 -7.118 -27.089 1.00 75.50 78 LYS A C 1
ATOM 625 O O . LYS A 1 78 ? 23.123 -8.331 -27.051 1.00 75.50 78 LYS A O 1
ATOM 630 N N . GLY A 1 79 ? 23.413 -6.431 -28.225 1.00 80.00 79 GLY A N 1
ATOM 631 C CA . GLY A 1 79 ? 23.507 -7.056 -29.551 1.00 80.00 79 GLY A CA 1
ATOM 632 C C . GLY A 1 79 ? 22.571 -6.431 -30.589 1.00 80.00 79 GLY A C 1
ATOM 633 O O . GLY A 1 79 ? 21.417 -6.113 -30.302 1.00 80.00 79 GLY A O 1
ATOM 634 N N . GLY A 1 80 ? 23.082 -6.212 -31.800 1.00 88.81 80 GLY A N 1
ATOM 635 C CA . GLY A 1 80 ? 22.303 -5.783 -32.965 1.00 88.81 80 GLY A CA 1
ATOM 636 C C . GLY A 1 80 ? 21.848 -4.316 -32.992 1.00 88.81 80 GLY A C 1
ATOM 637 O O . GLY A 1 80 ? 21.793 -3.612 -31.982 1.00 88.81 80 GLY A O 1
ATOM 638 N N . VAL A 1 81 ? 21.462 -3.870 -34.190 1.00 88.12 81 VAL A N 1
ATOM 639 C CA . VAL A 1 81 ? 21.005 -2.500 -34.493 1.00 88.12 81 VAL A CA 1
ATOM 640 C C . VAL A 1 81 ? 19.765 -2.111 -33.677 1.00 88.12 81 VAL A C 1
ATOM 642 O O . VAL A 1 81 ? 19.668 -0.993 -33.176 1.00 88.12 81 VAL A O 1
ATOM 645 N N . LYS A 1 82 ? 18.849 -3.059 -33.440 1.00 87.25 82 LYS A N 1
ATOM 646 C CA . LYS A 1 82 ? 17.624 -2.832 -32.652 1.00 87.25 82 LYS A CA 1
ATOM 647 C C . LYS A 1 82 ? 17.923 -2.391 -31.213 1.00 87.25 82 LYS A C 1
ATOM 649 O O . LYS A 1 82 ? 17.256 -1.498 -30.695 1.00 87.25 82 LYS A O 1
ATOM 654 N N . SER A 1 83 ? 18.928 -2.983 -30.559 1.00 88.06 83 SER A N 1
ATOM 655 C CA . SER A 1 83 ? 19.292 -2.607 -29.184 1.00 88.06 83 SER A CA 1
ATOM 656 C C . SER A 1 83 ? 19.950 -1.227 -29.117 1.00 88.06 83 SER A C 1
ATOM 658 O O . SER A 1 83 ? 19.749 -0.499 -28.145 1.00 88.06 83 SER A O 1
ATOM 660 N N . PHE A 1 84 ? 20.698 -0.844 -30.156 1.00 86.56 84 PHE A N 1
ATOM 661 C CA . PHE A 1 84 ? 21.277 0.491 -30.283 1.00 86.56 84 PHE A CA 1
AT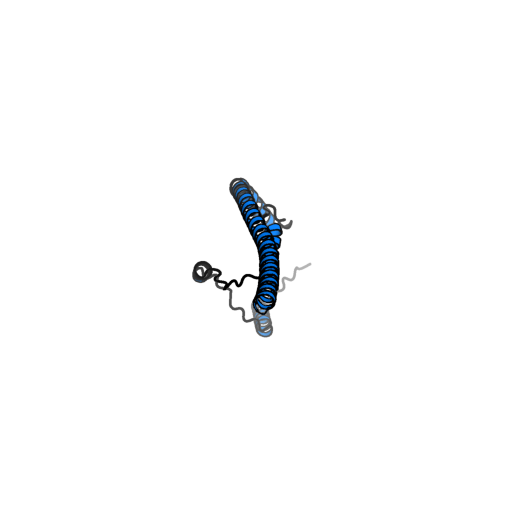OM 662 C C . PHE A 1 84 ? 20.186 1.554 -30.433 1.00 86.56 84 PHE A C 1
ATOM 664 O O . PHE A 1 84 ? 20.151 2.487 -29.637 1.00 86.56 84 PHE A O 1
ATOM 671 N N . ILE A 1 85 ? 19.240 1.353 -31.358 1.00 90.62 85 ILE A N 1
ATOM 672 C CA . ILE A 1 85 ? 18.105 2.266 -31.567 1.00 90.62 85 ILE A CA 1
ATOM 673 C C . ILE A 1 85 ? 17.306 2.448 -30.269 1.00 90.62 85 ILE A C 1
ATOM 675 O O . ILE A 1 85 ? 17.081 3.578 -29.844 1.00 90.62 85 ILE A O 1
ATOM 679 N N . LYS A 1 86 ? 16.952 1.355 -29.576 1.00 89.31 86 LYS A N 1
ATOM 680 C CA . LYS A 1 86 ? 16.221 1.427 -28.295 1.00 89.31 86 LYS A CA 1
ATOM 681 C C . LYS A 1 86 ? 16.981 2.219 -27.221 1.00 89.31 86 LYS A C 1
ATOM 683 O O . LYS A 1 86 ? 16.369 2.989 -26.483 1.00 89.31 86 LYS A O 1
ATOM 688 N N . ARG A 1 87 ? 18.309 2.063 -27.130 1.00 87.75 87 ARG A N 1
ATOM 689 C CA . ARG A 1 87 ? 19.147 2.841 -26.197 1.00 87.75 87 ARG A CA 1
ATOM 690 C C . ARG A 1 87 ? 19.192 4.326 -26.564 1.00 87.75 87 ARG A C 1
ATOM 692 O O . ARG A 1 87 ? 19.149 5.158 -25.663 1.00 87.75 87 ARG A O 1
ATOM 699 N N . SER A 1 88 ? 19.260 4.654 -27.852 1.00 89.75 88 SER A N 1
ATOM 700 C CA . SER A 1 88 ? 19.264 6.040 -28.330 1.00 89.75 88 SE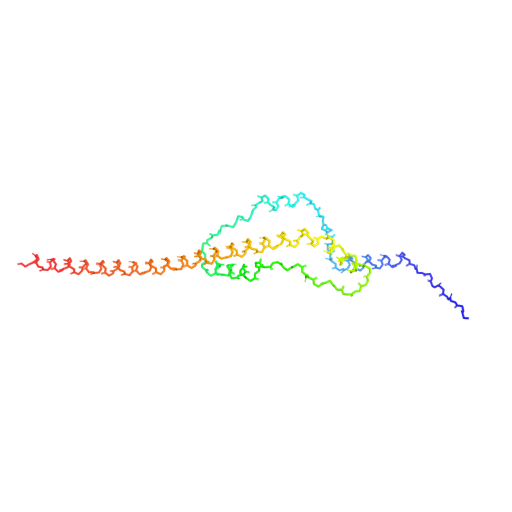R A CA 1
ATOM 701 C C . SER A 1 88 ? 17.925 6.730 -28.074 1.00 89.75 88 SER A C 1
ATOM 703 O O . SER A 1 88 ? 17.915 7.809 -27.491 1.00 89.75 88 SER A O 1
ATOM 705 N N . ILE A 1 89 ? 16.799 6.076 -28.387 1.00 91.00 89 ILE A N 1
ATOM 706 C CA . ILE A 1 89 ? 15.455 6.592 -28.074 1.00 91.00 89 ILE A CA 1
ATOM 707 C C . ILE A 1 89 ? 15.317 6.842 -26.571 1.00 91.00 89 ILE A C 1
ATOM 709 O O . ILE A 1 89 ? 14.903 7.926 -26.174 1.00 91.00 89 ILE A O 1
ATOM 713 N N . ARG A 1 90 ? 15.743 5.891 -25.723 1.00 89.44 90 ARG A N 1
ATOM 714 C CA . ARG A 1 90 ? 15.708 6.059 -24.261 1.00 89.44 90 ARG A CA 1
ATOM 715 C C . ARG A 1 90 ? 16.448 7.315 -23.804 1.00 89.44 90 ARG A C 1
ATOM 717 O O . ARG A 1 90 ? 15.952 8.010 -22.929 1.00 89.44 90 ARG A O 1
ATOM 724 N N . LYS A 1 91 ? 17.620 7.604 -24.377 1.00 89.00 91 LYS A N 1
ATOM 725 C CA . LYS A 1 91 ? 18.385 8.815 -24.043 1.00 89.00 91 LYS A CA 1
ATOM 726 C C . LYS A 1 91 ? 17.662 10.093 -24.466 1.00 89.00 91 LYS A C 1
ATOM 728 O O . LYS A 1 91 ? 17.712 11.063 -23.724 1.00 89.00 91 LYS A O 1
ATOM 733 N N . LEU A 1 92 ? 16.993 10.083 -25.618 1.00 92.62 92 LEU A N 1
ATOM 734 C CA . LEU A 1 92 ? 16.257 11.245 -26.125 1.00 92.62 92 LEU A CA 1
ATOM 735 C C . LEU A 1 92 ? 15.013 11.561 -25.288 1.00 92.62 92 LEU A C 1
ATOM 737 O O . LEU A 1 92 ? 14.729 12.727 -25.048 1.00 92.62 92 LEU A O 1
ATOM 741 N N . ILE A 1 93 ? 14.302 10.536 -24.809 1.00 92.00 93 ILE A N 1
ATOM 742 C CA . ILE A 1 93 ? 13.096 10.716 -23.982 1.00 92.00 93 ILE A CA 1
ATOM 743 C C . ILE A 1 93 ? 13.404 10.859 -22.484 1.00 92.00 93 ILE A C 1
ATOM 745 O O . ILE A 1 93 ? 12.534 11.246 -21.712 1.00 92.00 93 ILE A O 1
ATOM 749 N N . ALA A 1 94 ? 14.624 10.536 -22.040 1.00 91.25 94 ALA A N 1
ATOM 750 C CA . ALA A 1 94 ? 14.987 10.568 -20.623 1.00 91.25 94 ALA A CA 1
ATOM 751 C C . ALA A 1 94 ? 14.708 11.918 -19.933 1.00 91.25 94 ALA A C 1
ATOM 753 O O . ALA A 1 94 ? 14.168 11.879 -18.829 1.00 91.25 94 ALA A O 1
ATOM 754 N N . PRO A 1 95 ? 14.992 13.092 -20.535 1.00 90.81 95 PRO A N 1
ATOM 755 C CA . PRO A 1 95 ? 14.766 14.377 -19.872 1.00 90.81 95 PRO A CA 1
ATOM 756 C C . PRO A 1 95 ? 13.297 14.663 -19.541 1.00 90.81 95 PRO A C 1
ATOM 758 O O . PRO A 1 95 ? 13.028 15.371 -18.579 1.00 90.81 95 PRO A O 1
ATOM 761 N N . THR A 1 96 ? 12.352 14.119 -20.312 1.00 90.62 96 THR A N 1
ATOM 762 C CA . THR A 1 96 ? 10.912 14.319 -20.087 1.00 90.62 96 THR A CA 1
ATOM 763 C C . THR A 1 96 ? 10.303 13.199 -19.249 1.00 90.62 96 THR A C 1
ATOM 765 O O . THR A 1 96 ? 9.481 13.455 -18.374 1.00 90.62 96 THR A O 1
ATOM 768 N N . VAL A 1 97 ? 10.730 11.954 -19.470 1.00 90.69 97 VAL A N 1
ATOM 769 C CA . VAL A 1 97 ? 10.146 10.780 -18.806 1.00 90.69 97 VAL A CA 1
ATOM 770 C C . VAL A 1 97 ? 10.675 10.590 -17.383 1.00 90.69 97 VAL A C 1
ATOM 772 O O . VAL A 1 97 ? 9.913 10.178 -16.513 1.00 90.69 97 VAL A O 1
ATOM 775 N N . LEU A 1 98 ? 11.951 10.894 -17.109 1.00 90.31 98 LEU A N 1
ATOM 776 C CA . LEU A 1 98 ? 12.523 10.767 -15.761 1.00 90.31 98 LEU A CA 1
ATOM 777 C C . LEU A 1 98 ? 11.797 11.617 -14.705 1.00 90.31 98 LEU A C 1
ATOM 779 O O . LEU A 1 98 ? 11.373 11.023 -13.713 1.00 90.31 98 LEU A O 1
ATOM 783 N N . PRO A 1 99 ? 11.600 12.941 -14.888 1.00 91.50 99 PRO A N 1
ATOM 784 C CA . PRO A 1 99 ? 10.912 13.750 -13.883 1.00 91.50 99 PRO A CA 1
ATOM 785 C C . PRO A 1 99 ? 9.446 13.340 -13.713 1.00 91.50 99 PRO A C 1
ATOM 787 O O . PRO A 1 99 ? 8.951 13.314 -12.590 1.00 91.50 99 PRO A O 1
ATOM 790 N N . LEU A 1 100 ? 8.763 12.959 -14.800 1.00 90.25 100 LEU A N 1
ATOM 791 C CA . LEU A 1 100 ? 7.386 12.468 -14.735 1.00 90.25 100 LEU A CA 1
ATOM 792 C C . LEU A 1 100 ? 7.289 11.172 -13.921 1.00 90.25 100 LEU A C 1
ATOM 794 O O . LEU A 1 100 ? 6.442 11.054 -13.039 1.00 90.25 100 LEU A O 1
ATOM 798 N N . ARG A 1 101 ? 8.190 10.219 -14.176 1.00 91.75 101 ARG A N 1
ATOM 799 C CA . ARG A 1 101 ? 8.294 8.984 -13.394 1.00 91.75 101 ARG A CA 1
ATOM 800 C C . ARG A 1 101 ? 8.591 9.279 -11.929 1.00 91.75 101 ARG A C 1
ATOM 802 O O . ARG A 1 101 ? 7.991 8.654 -11.068 1.00 91.75 101 ARG A O 1
ATOM 809 N N . ASP A 1 102 ? 9.515 10.190 -11.633 1.00 92.94 102 ASP A N 1
ATOM 810 C CA . ASP A 1 102 ? 9.846 10.529 -10.245 1.00 92.94 102 ASP A CA 1
ATOM 811 C C . ASP A 1 102 ? 8.644 11.130 -9.513 1.00 92.94 102 ASP A C 1
ATOM 813 O O . ASP A 1 102 ? 8.328 10.690 -8.409 1.00 92.94 102 ASP A O 1
ATOM 817 N N . ALA A 1 103 ? 7.901 12.034 -10.157 1.00 91.81 103 ALA A N 1
ATOM 818 C CA . ALA A 1 103 ? 6.642 12.544 -9.620 1.00 91.81 103 ALA A CA 1
ATOM 819 C C . ALA A 1 103 ? 5.608 11.425 -9.396 1.00 91.81 103 ALA A C 1
ATOM 821 O O . ALA A 1 103 ? 4.947 11.392 -8.358 1.00 91.81 103 ALA A O 1
ATOM 822 N N . GLN A 1 104 ? 5.499 10.476 -10.329 1.00 92.50 104 GLN A N 1
ATOM 823 C CA . GLN A 1 104 ? 4.582 9.345 -10.209 1.00 92.50 104 GLN A CA 1
ATOM 824 C C . GLN A 1 104 ? 4.990 8.369 -9.099 1.00 92.50 104 GLN A C 1
ATOM 826 O O . GLN A 1 104 ? 4.139 7.933 -8.336 1.00 92.50 104 GLN A O 1
ATOM 831 N N . ASN A 1 105 ? 6.280 8.078 -8.942 1.00 94.00 105 ASN A N 1
ATOM 832 C CA . ASN A 1 105 ? 6.787 7.245 -7.852 1.00 94.00 105 ASN A CA 1
ATOM 833 C C . ASN A 1 105 ? 6.546 7.898 -6.484 1.00 94.00 105 ASN A C 1
ATOM 835 O O . ASN A 1 105 ? 6.174 7.205 -5.541 1.00 94.00 105 ASN A O 1
ATOM 839 N N . VAL A 1 106 ? 6.711 9.222 -6.378 1.00 95.06 106 VAL A N 1
ATOM 840 C CA . VAL A 1 106 ? 6.370 9.976 -5.160 1.00 95.06 106 VAL A CA 1
ATOM 841 C C . VAL A 1 106 ? 4.872 9.889 -4.872 1.00 95.06 106 VAL A C 1
ATOM 843 O O . VAL A 1 106 ? 4.480 9.609 -3.742 1.00 95.06 106 VAL A O 1
ATOM 846 N N . TYR A 1 107 ? 4.028 10.079 -5.887 1.00 95.44 107 TYR A N 1
ATOM 847 C CA . TYR A 1 107 ? 2.583 9.927 -5.737 1.00 95.44 107 TYR A CA 1
ATOM 848 C C . TYR A 1 107 ? 2.205 8.509 -5.286 1.00 95.44 107 TYR A C 1
ATOM 850 O O . TYR A 1 107 ? 1.503 8.358 -4.289 1.00 95.44 107 TYR A O 1
ATOM 858 N N . ASN A 1 108 ? 2.728 7.476 -5.950 1.00 94.56 108 ASN A N 1
ATOM 859 C CA . ASN A 1 108 ? 2.480 6.079 -5.600 1.00 94.56 108 ASN A CA 1
ATOM 860 C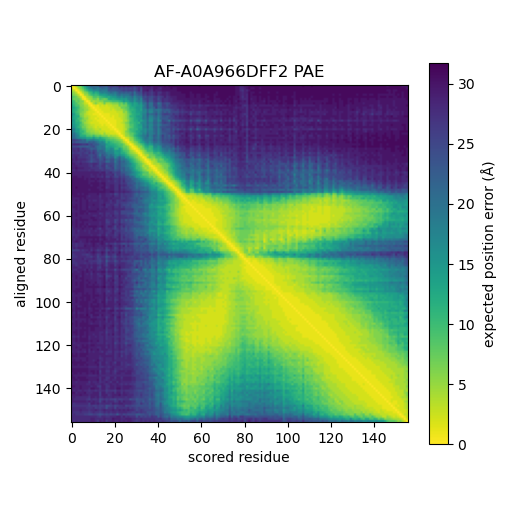 C . ASN A 1 108 ? 2.916 5.775 -4.161 1.00 94.56 108 ASN A C 1
ATOM 862 O O . ASN A 1 108 ? 2.180 5.120 -3.429 1.00 94.56 108 ASN A O 1
ATOM 866 N N . ALA A 1 109 ? 4.081 6.278 -3.737 1.00 94.19 109 ALA A N 1
ATOM 867 C CA . ALA A 1 109 ? 4.550 6.128 -2.364 1.00 94.19 109 ALA A CA 1
ATOM 868 C C . ALA A 1 109 ? 3.574 6.768 -1.366 1.00 94.19 109 ALA A C 1
ATOM 870 O O . ALA A 1 109 ? 3.203 6.131 -0.384 1.00 94.19 109 ALA A O 1
ATOM 871 N N . ASN A 1 110 ? 3.096 7.986 -1.637 1.00 95.56 110 ASN A N 1
ATOM 872 C CA . ASN A 1 110 ? 2.123 8.660 -0.775 1.00 95.56 110 ASN A CA 1
ATOM 873 C C . ASN A 1 110 ? 0.787 7.905 -0.702 1.00 95.56 110 ASN A C 1
ATOM 875 O O . ASN A 1 110 ? 0.214 7.787 0.379 1.00 95.56 110 ASN A O 1
ATOM 879 N N . VAL A 1 111 ? 0.307 7.365 -1.826 1.00 95.12 111 VAL A N 1
ATOM 880 C CA . VAL A 1 111 ? -0.919 6.551 -1.867 1.00 95.12 111 VAL A CA 1
ATOM 881 C C . VAL A 1 111 ? -0.753 5.279 -1.043 1.00 95.12 111 VAL A C 1
ATOM 883 O O . VAL A 1 111 ? -1.602 4.984 -0.208 1.00 95.12 111 VAL A O 1
ATOM 886 N N . VAL A 1 112 ? 0.351 4.551 -1.218 1.00 94.81 112 VAL A N 1
ATOM 887 C CA . VAL A 1 112 ? 0.639 3.350 -0.421 1.00 94.81 112 VAL A CA 1
ATOM 888 C C . VAL A 1 112 ? 0.707 3.677 1.065 1.00 94.81 112 VAL A C 1
ATOM 890 O O . VAL A 1 112 ? 0.113 2.962 1.865 1.00 94.81 112 VAL A O 1
ATOM 893 N N . GLN A 1 113 ? 1.382 4.763 1.448 1.00 93.50 113 GLN A N 1
ATOM 894 C CA . GLN A 1 113 ? 1.444 5.174 2.851 1.00 93.50 113 GLN A CA 1
ATOM 895 C C . GLN A 1 113 ? 0.056 5.498 3.408 1.00 93.50 113 GLN A C 1
ATOM 897 O O . GLN A 1 113 ? -0.264 5.078 4.515 1.00 93.50 113 GLN A O 1
ATOM 902 N N . ALA A 1 114 ? -0.796 6.179 2.639 1.00 95.38 114 ALA A N 1
ATOM 903 C CA . ALA A 1 114 ? -2.176 6.425 3.045 1.00 95.38 114 ALA A CA 1
ATOM 904 C C . ALA A 1 114 ? -2.963 5.116 3.235 1.00 95.38 114 ALA A C 1
ATOM 906 O O . ALA A 1 114 ? -3.678 4.978 4.224 1.00 95.38 114 ALA A O 1
ATOM 907 N N . LEU A 1 115 ? -2.796 4.138 2.339 1.00 93.75 115 LEU A N 1
ATOM 908 C CA . LEU A 1 115 ? -3.442 2.827 2.457 1.00 93.75 115 LEU A CA 1
ATOM 909 C C . LEU A 1 115 ? -2.970 2.053 3.695 1.00 93.75 115 LEU A C 1
ATOM 911 O O . LEU A 1 115 ? -3.803 1.508 4.410 1.00 93.75 115 LEU A O 1
ATOM 915 N N . ILE A 1 116 ? -1.667 2.067 3.992 1.00 92.88 116 ILE A N 1
ATOM 916 C CA . ILE A 1 116 ? -1.109 1.460 5.212 1.00 92.88 116 ILE A CA 1
ATOM 917 C C . ILE A 1 116 ? -1.696 2.123 6.464 1.00 92.88 116 ILE A C 1
ATOM 919 O O . ILE A 1 116 ? -2.056 1.444 7.419 1.00 92.88 116 ILE A O 1
ATOM 923 N N . GLN A 1 117 ? -1.820 3.453 6.477 1.00 92.88 117 GLN A N 1
ATOM 924 C CA . GLN A 1 117 ? -2.417 4.164 7.613 1.00 92.88 117 GLN A CA 1
ATOM 925 C C . GLN A 1 117 ? -3.900 3.818 7.796 1.00 92.88 117 GLN A C 1
ATOM 927 O O . GLN A 1 117 ? -4.354 3.658 8.927 1.00 92.88 117 GLN A O 1
ATOM 932 N N . LEU A 1 118 ? -4.652 3.667 6.703 1.00 91.81 118 LEU A N 1
ATOM 933 C CA . LEU A 1 118 ? -6.055 3.246 6.754 1.00 91.81 118 LEU A CA 1
ATOM 934 C C . LEU A 1 118 ? -6.213 1.805 7.254 1.00 91.81 118 LEU A C 1
ATOM 936 O O . LEU A 1 118 ? -7.127 1.529 8.031 1.00 91.81 118 LEU A O 1
ATOM 940 N N . GLU A 1 119 ? -5.325 0.904 6.837 1.00 90.56 119 GLU A N 1
ATOM 941 C CA . GLU A 1 119 ? -5.283 -0.473 7.329 1.00 90.56 119 GLU A CA 1
ATOM 942 C C . GLU A 1 119 ? -5.027 -0.501 8.842 1.00 90.56 119 GLU A C 1
ATOM 944 O O . GLU A 1 119 ? -5.852 -1.024 9.590 1.00 90.56 119 GLU A O 1
ATOM 949 N N . SER A 1 120 ? -3.960 0.157 9.307 1.00 89.44 120 SER A N 1
ATOM 950 C CA . SER A 1 120 ? -3.631 0.254 10.736 1.00 89.44 120 SER A CA 1
ATOM 951 C C . SER A 1 120 ? -4.770 0.855 11.558 1.00 89.44 120 SER A C 1
ATOM 953 O O . SER A 1 120 ? -5.119 0.329 12.610 1.00 89.44 120 SER A O 1
ATOM 955 N N . TYR A 1 121 ? -5.400 1.925 11.063 1.00 90.69 121 TYR A N 1
ATOM 956 C CA . TYR A 1 121 ? -6.549 2.541 11.726 1.00 90.69 121 TYR A CA 1
ATOM 957 C C . TYR A 1 121 ? -7.734 1.577 11.860 1.00 90.69 121 TYR A C 1
ATOM 959 O O . TYR A 1 121 ? -8.421 1.569 12.880 1.00 90.69 121 TYR A O 1
ATOM 967 N N . THR A 1 122 ? -7.984 0.763 10.833 1.00 88.44 122 THR A N 1
ATOM 968 C CA . THR A 1 122 ? -9.072 -0.223 10.845 1.00 88.44 122 THR A CA 1
ATOM 969 C C . THR A 1 122 ? -8.796 -1.320 11.871 1.00 88.44 122 THR A C 1
ATOM 971 O O . THR A 1 122 ? -9.689 -1.667 12.641 1.00 88.44 122 THR A O 1
ATOM 974 N N . LEU A 1 123 ? -7.551 -1.797 11.951 1.00 87.94 123 LEU A N 1
ATOM 975 C CA . LEU A 1 123 ? -7.127 -2.771 12.959 1.00 87.94 123 LEU A CA 1
ATOM 976 C C . LEU A 1 123 ? -7.290 -2.221 14.384 1.00 87.94 123 LEU A C 1
ATOM 978 O O . LEU A 1 123 ? -7.943 -2.851 15.211 1.00 87.94 123 LEU A O 1
ATOM 982 N N . GLU A 1 124 ? -6.810 -1.003 14.654 1.00 90.75 124 GLU A N 1
ATOM 983 C CA . GLU A 1 124 ? -6.981 -0.355 15.965 1.00 90.75 124 GLU A CA 1
ATOM 984 C C . GLU A 1 124 ? -8.458 -0.191 16.354 1.00 90.75 124 GLU A C 1
ATOM 986 O O . GLU A 1 124 ? -8.825 -0.285 17.530 1.00 90.75 124 GLU A O 1
ATOM 991 N N . LYS A 1 125 ? -9.326 0.075 15.372 1.00 89.69 125 LYS A N 1
ATOM 992 C CA . LYS A 1 125 ? -10.767 0.199 15.596 1.00 89.69 125 LYS A CA 1
ATOM 993 C C . LYS A 1 125 ? -11.424 -1.133 15.916 1.00 89.69 125 LYS A C 1
ATOM 995 O O . LYS A 1 125 ? -12.271 -1.150 16.806 1.00 89.69 125 LYS A O 1
ATOM 1000 N N . ASN A 1 126 ? -11.025 -2.210 15.250 1.00 88.38 126 ASN A N 1
ATOM 1001 C CA . ASN A 1 126 ? -11.524 -3.551 15.542 1.00 88.38 126 ASN A CA 1
ATOM 1002 C C . ASN A 1 126 ? -11.141 -3.981 16.966 1.00 88.38 126 ASN A C 1
ATOM 1004 O O . ASN A 1 126 ? -12.018 -4.383 17.726 1.00 88.38 126 ASN A O 1
ATOM 1008 N N . ASP A 1 127 ? -9.889 -3.758 17.378 1.00 90.44 127 ASP A N 1
ATOM 1009 C CA . ASP A 1 127 ? -9.433 -4.039 18.749 1.00 90.44 127 ASP A CA 1
ATOM 1010 C C . ASP A 1 127 ? -10.220 -3.243 19.804 1.00 90.44 127 ASP A C 1
ATOM 1012 O O . ASP A 1 127 ? -10.469 -3.701 20.923 1.00 90.44 127 ASP A O 1
ATOM 1016 N N . LEU A 1 128 ? -10.575 -1.995 19.484 1.00 91.50 128 LEU A N 1
ATOM 1017 C CA . LEU A 1 128 ? -11.353 -1.148 20.382 1.00 91.50 128 LEU A CA 1
ATOM 1018 C C . LEU A 1 128 ? -12.816 -1.595 20.463 1.00 91.50 128 LEU A C 1
ATOM 1020 O O . LEU A 1 128 ? -13.397 -1.520 21.545 1.00 91.50 128 LEU A O 1
ATOM 1024 N N . LEU A 1 129 ? -13.396 -2.055 19.353 1.00 92.75 129 LEU A N 1
ATOM 1025 C CA . LEU A 1 129 ? -14.745 -2.619 19.324 1.00 92.75 129 LEU A CA 1
ATOM 1026 C C . LEU A 1 129 ? -14.826 -3.893 20.168 1.00 92.75 129 LEU A C 1
ATOM 1028 O O . LEU A 1 129 ? -15.708 -3.977 21.016 1.00 92.75 129 LEU A O 1
ATOM 1032 N N . GLU A 1 130 ? -13.866 -4.809 20.035 1.00 92.81 130 GLU A N 1
ATOM 1033 C CA . GLU A 1 130 ? -13.814 -6.040 20.837 1.00 92.81 130 GLU A CA 1
ATOM 1034 C C . GLU A 1 130 ? -13.779 -5.725 22.344 1.00 92.81 130 GLU A C 1
ATOM 1036 O O . GLU A 1 130 ? -14.592 -6.221 23.123 1.00 92.81 130 GLU A O 1
ATOM 1041 N N . LYS A 1 131 ? -12.925 -4.782 22.764 1.00 92.44 131 LYS A N 1
ATOM 1042 C CA . LYS A 1 131 ? -12.872 -4.334 24.170 1.00 92.44 131 LYS A CA 1
ATOM 1043 C C . LYS A 1 131 ? -14.173 -3.684 24.641 1.00 92.44 131 LYS A C 1
ATOM 1045 O O . LYS A 1 131 ? -14.521 -3.777 25.819 1.00 92.44 131 LYS A O 1
ATOM 1050 N N . GLN A 1 132 ? -14.868 -2.963 23.762 1.00 92.75 132 GLN A N 1
ATOM 1051 C CA . GLN A 1 132 ? -16.163 -2.371 24.093 1.00 92.75 132 GLN A CA 1
ATOM 1052 C C . GLN A 1 132 ? -17.241 -3.442 24.256 1.00 92.75 132 GLN A C 1
ATOM 1054 O O . GLN A 1 132 ? -18.035 -3.343 25.191 1.00 92.75 132 GLN A O 1
ATOM 1059 N N . GLU A 1 133 ? -17.245 -4.469 23.409 1.00 94.38 133 GLU A N 1
ATOM 1060 C CA . GLU A 1 133 ? -18.154 -5.611 23.521 1.00 94.38 133 GLU A CA 1
ATOM 1061 C C . GLU A 1 133 ? -17.939 -6.366 24.841 1.00 94.38 133 GLU A C 1
ATOM 1063 O O . GLU A 1 133 ? -18.902 -6.574 25.583 1.00 94.38 133 GLU A O 1
ATOM 1068 N N . GLU A 1 134 ? -16.687 -6.648 25.215 1.00 94.00 134 GLU A N 1
ATOM 1069 C CA . GLU A 1 134 ? -16.357 -7.258 26.512 1.00 94.00 134 GLU A CA 1
ATOM 1070 C C . GLU A 1 134 ? -16.860 -6.419 27.699 1.00 94.00 134 GLU A C 1
ATOM 1072 O O . GLU A 1 134 ? -17.389 -6.944 28.684 1.00 94.00 134 GLU A O 1
ATOM 1077 N N . LEU A 1 135 ? -16.701 -5.093 27.633 1.00 93.81 135 LEU A N 1
ATOM 1078 C CA . LEU A 1 135 ? -17.179 -4.188 28.678 1.00 93.81 135 LEU A CA 1
ATOM 1079 C C . LEU A 1 135 ? -18.706 -4.191 28.778 1.00 93.81 135 LEU A C 1
ATOM 1081 O O . LEU A 1 135 ? -19.238 -4.199 29.892 1.00 93.81 135 LEU A O 1
ATOM 1085 N N . ILE A 1 136 ? -19.408 -4.197 27.643 1.00 95.19 136 ILE A N 1
ATOM 1086 C CA . ILE A 1 136 ? -20.872 -4.274 27.596 1.00 95.19 136 ILE A CA 1
ATOM 1087 C C . ILE A 1 136 ? -21.347 -5.578 28.239 1.00 95.19 136 ILE A C 1
ATOM 1089 O O . ILE A 1 136 ? -22.235 -5.540 29.093 1.00 95.19 136 ILE A O 1
ATOM 1093 N N . GLU A 1 137 ? -20.721 -6.709 27.914 1.00 95.12 137 GLU A N 1
ATOM 1094 C CA . GLU A 1 137 ? -21.069 -8.009 28.490 1.00 95.12 137 GLU A CA 1
ATOM 1095 C C . GLU A 1 137 ? -20.841 -8.038 30.011 1.00 95.12 137 GLU A C 1
ATOM 1097 O O . GLU A 1 137 ? -21.713 -8.449 30.783 1.00 95.12 137 GLU A O 1
ATOM 1102 N N . GLN A 1 138 ? -19.709 -7.505 30.481 1.00 93.81 138 GLN A N 1
ATOM 1103 C CA . GLN A 1 138 ? -19.433 -7.388 31.915 1.00 93.81 138 GLN A CA 1
ATOM 1104 C C . GLN A 1 138 ? -20.430 -6.475 32.639 1.00 93.81 138 GLN A C 1
ATOM 1106 O O . GLN A 1 138 ? -20.787 -6.738 33.792 1.00 93.81 138 GLN A O 1
ATOM 1111 N N . MET A 1 139 ? -20.849 -5.376 32.008 1.00 93.88 139 MET A N 1
ATOM 1112 C CA . MET A 1 139 ? -21.850 -4.473 32.574 1.00 93.88 139 MET A CA 1
ATOM 1113 C C . MET A 1 139 ? -23.224 -5.138 32.637 1.00 93.88 139 MET A C 1
ATOM 1115 O O . MET A 1 139 ? -23.858 -5.067 33.689 1.00 93.88 139 MET A O 1
ATOM 1119 N N . ALA A 1 140 ? -23.640 -5.842 31.583 1.00 94.75 140 ALA A N 1
ATOM 1120 C CA . ALA A 1 140 ? -24.884 -6.609 31.564 1.00 94.75 140 ALA A CA 1
ATOM 1121 C C . ALA A 1 140 ? -24.908 -7.658 32.690 1.00 94.75 140 ALA A C 1
ATOM 1123 O O . ALA A 1 140 ? -25.823 -7.671 33.508 1.00 94.75 140 ALA A O 1
ATOM 1124 N N . ALA A 1 141 ? -23.832 -8.437 32.847 1.00 95.06 141 ALA A N 1
ATOM 1125 C CA . ALA A 1 141 ? -23.723 -9.425 33.922 1.00 95.06 141 ALA A CA 1
ATOM 1126 C C . ALA A 1 141 ? -23.781 -8.801 35.333 1.00 95.06 141 ALA A C 1
ATOM 1128 O O . ALA A 1 141 ? -24.299 -9.405 36.280 1.00 95.06 141 ALA A O 1
ATOM 1129 N N . LYS A 1 142 ? -23.238 -7.588 35.506 1.00 95.00 142 LYS A N 1
ATOM 1130 C CA . LYS A 1 142 ? -23.337 -6.846 36.773 1.00 95.00 142 LYS A CA 1
ATOM 1131 C C . LYS A 1 142 ? -24.760 -6.364 37.036 1.00 95.00 142 LYS A C 1
ATOM 1133 O O . LYS A 1 142 ? -25.189 -6.458 38.185 1.00 95.00 142 LYS A O 1
ATOM 1138 N N . ILE A 1 143 ? -25.459 -5.868 36.015 1.00 95.19 143 ILE A N 1
ATOM 1139 C CA . ILE A 1 143 ? -26.859 -5.435 36.116 1.00 95.19 143 ILE A CA 1
ATOM 1140 C C . ILE A 1 143 ? -27.728 -6.622 36.538 1.00 95.19 143 ILE A C 1
ATOM 1142 O O . ILE A 1 143 ? -28.332 -6.550 37.603 1.00 95.19 143 ILE A O 1
ATOM 1146 N N . ASP A 1 144 ? -27.644 -7.758 35.841 1.00 95.19 144 ASP A N 1
ATOM 1147 C CA . ASP A 1 144 ? -28.376 -8.986 36.188 1.00 95.19 144 ASP A CA 1
ATOM 1148 C C . ASP A 1 144 ? -28.136 -9.429 37.639 1.00 95.19 144 ASP A C 1
ATOM 1150 O O . ASP A 1 144 ? -29.037 -9.875 38.355 1.00 95.19 144 ASP A O 1
ATOM 1154 N N . LYS A 1 145 ? -26.884 -9.336 38.104 1.00 94.50 145 LYS A N 1
ATOM 1155 C CA . LYS A 1 145 ? -26.525 -9.706 39.478 1.00 94.50 145 LYS A CA 1
ATOM 1156 C C . LYS A 1 145 ? -27.124 -8.745 40.504 1.00 94.50 145 LYS A C 1
ATOM 1158 O O . LYS A 1 145 ? -27.481 -9.177 41.602 1.00 94.50 145 LYS A O 1
ATOM 1163 N N . LEU A 1 146 ? -27.171 -7.453 40.186 1.00 94.31 146 LEU A N 1
ATOM 1164 C CA . LEU A 1 146 ? -27.770 -6.437 41.044 1.00 94.31 146 LEU A CA 1
ATOM 1165 C C . LEU A 1 146 ? -29.293 -6.577 41.077 1.00 94.31 146 LEU A C 1
ATOM 1167 O O . LEU A 1 146 ? -29.848 -6.558 42.171 1.00 94.31 146 LEU A O 1
ATOM 1171 N N . GLU A 1 147 ? -29.937 -6.808 39.934 1.00 94.44 147 GLU A N 1
ATOM 1172 C CA . GLU A 1 147 ? -31.382 -7.045 39.830 1.00 94.44 147 GLU A CA 1
ATOM 1173 C C . GLU A 1 147 ? -31.810 -8.248 40.674 1.00 94.44 147 GLU A C 1
ATOM 1175 O O . GLU A 1 147 ? -32.632 -8.101 41.576 1.00 94.44 147 GLU A O 1
ATOM 1180 N N . LYS A 1 148 ? -31.139 -9.399 40.521 1.00 93.19 148 LYS A N 1
ATOM 1181 C CA . LYS A 1 148 ? -31.379 -10.580 41.374 1.00 93.19 148 LYS A CA 1
ATOM 1182 C C . LYS A 1 148 ? -31.225 -10.270 42.861 1.00 93.19 148 LYS A C 1
ATOM 1184 O O . LYS A 1 148 ? -31.949 -10.800 43.699 1.00 93.19 148 LYS A O 1
ATOM 1189 N N . ARG A 1 149 ? -30.254 -9.427 43.225 1.00 92.75 149 ARG A N 1
ATOM 1190 C CA . ARG A 1 149 ? -30.029 -9.056 44.626 1.00 92.75 149 ARG A CA 1
ATOM 1191 C C . ARG A 1 149 ? -31.141 -8.152 45.153 1.00 92.75 149 ARG A C 1
ATOM 1193 O O . ARG A 1 149 ? -31.532 -8.325 46.304 1.00 92.75 149 ARG A O 1
ATOM 1200 N N . ILE A 1 150 ? -31.653 -7.235 44.337 1.00 93.25 150 ILE A N 1
ATOM 1201 C CA . ILE A 1 150 ? -32.812 -6.404 44.679 1.00 93.25 150 ILE A CA 1
ATOM 1202 C C . ILE A 1 150 ? -34.043 -7.290 44.884 1.00 93.25 150 ILE A C 1
ATOM 1204 O O . ILE A 1 150 ? -34.626 -7.230 45.961 1.00 93.25 150 ILE A O 1
ATOM 1208 N N . GLU A 1 151 ? -34.348 -8.203 43.958 1.00 92.06 151 GLU A N 1
ATOM 1209 C CA . GLU A 1 151 ? -35.477 -9.140 44.098 1.00 92.06 151 GLU A CA 1
ATOM 1210 C C . GLU A 1 151 ? -35.402 -9.943 45.408 1.00 92.06 151 GLU A C 1
ATOM 1212 O O . GLU A 1 151 ? -36.382 -10.061 46.145 1.00 92.06 151 GLU A O 1
ATOM 1217 N N . THR A 1 152 ? -34.214 -10.451 45.766 1.00 91.94 152 THR A N 1
ATOM 1218 C CA . THR A 1 152 ? -34.049 -11.180 47.037 1.00 91.94 152 THR A CA 1
ATOM 1219 C C . THR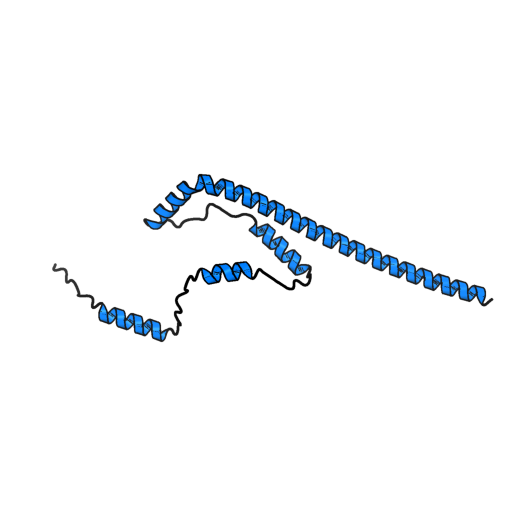 A 1 152 ? -34.279 -10.310 48.274 1.00 91.94 152 THR A C 1
ATOM 1221 O O . THR A 1 152 ? -34.704 -10.828 49.304 1.00 91.94 152 THR A O 1
ATOM 1224 N N . LEU A 1 153 ? -33.991 -9.008 48.198 1.00 87.75 153 LEU A N 1
ATOM 1225 C CA . LEU A 1 153 ? -34.204 -8.070 49.299 1.00 87.75 153 LEU A CA 1
ATOM 1226 C C . LEU A 1 153 ? -35.662 -7.613 49.387 1.00 87.75 153 LEU A C 1
ATOM 1228 O O . LEU A 1 153 ? -36.156 -7.462 50.495 1.00 87.75 153 LEU A O 1
ATOM 1232 N N . GLU A 1 154 ? -36.342 -7.435 48.256 1.00 87.56 154 GLU A N 1
ATOM 1233 C CA . GLU A 1 154 ? -37.764 -7.072 48.201 1.00 87.56 154 GLU A CA 1
ATOM 1234 C C . GLU A 1 154 ? -38.686 -8.237 48.591 1.00 87.56 154 GLU A C 1
ATOM 1236 O O . GLU A 1 154 ? -39.799 -8.019 49.058 1.00 87.56 154 GLU A O 1
ATOM 1241 N N . SER A 1 155 ? -38.221 -9.481 48.440 1.00 76.44 155 SER A N 1
ATOM 1242 C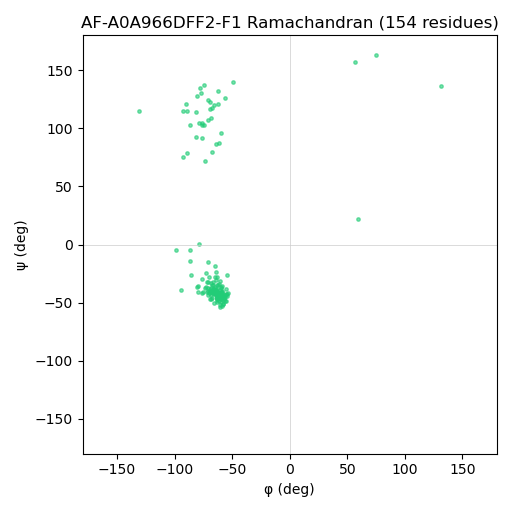 CA . SER A 1 155 ? -38.959 -10.684 48.855 1.00 76.44 155 SER A CA 1
ATOM 1243 C C . SER A 1 155 ? -38.910 -10.996 50.366 1.00 76.44 155 SER A C 1
ATOM 1245 O O . SER A 1 155 ? -39.479 -12.004 50.791 1.00 76.44 155 SER A O 1
ATOM 1247 N N . ARG A 1 156 ? -38.226 -10.172 51.175 1.00 53.00 156 ARG A N 1
ATOM 1248 C CA . ARG A 1 156 ? -38.137 -10.282 52.644 1.00 53.00 156 ARG A CA 1
ATOM 1249 C C . ARG A 1 156 ? -38.993 -9.238 53.345 1.00 53.00 156 ARG A C 1
ATOM 1251 O O . ARG A 1 156 ? -39.582 -9.615 54.381 1.00 53.00 156 ARG A O 1
#

pLDDT: mean 80.02, std 15.85, range [40.22, 95.56]

Solvent-accessible surface area (backbone atoms only — not comparable to full-atom values): 9480 Å² total; per-residue (Å²): 135,85,84,81,80,78,85,79,64,64,66,63,53,53,50,53,52,50,54,55,48,62,74,63,72,64,82,78,69,76,85,73,86,52,67,77,55,56,55,51,64,61,72,63,54,93,80,69,90,74,74,92,46,70,72,58,53,52,52,51,50,53,50,43,60,75,58,38,70,78,79,84,84,67,88,73,68,88,66,67,70,69,38,52,52,54,52,50,52,50,61,70,46,38,81,63,50,49,59,52,48,52,53,47,30,52,50,36,47,53,52,41,52,52,49,50,52,52,51,53,52,50,53,56,48,51,60,50,49,54,56,48,51,54,50,50,53,56,49,51,56,48,49,56,54,48,52,56,50,49,54,62,59,74,74,106